Protein AF-A0A4Q3CW22-F1 (afdb_monomer_lite)

Structure (mmCIF, N/CA/C/O backbone):
data_AF-A0A4Q3CW22-F1
#
_entry.id   AF-A0A4Q3CW22-F1
#
loop_
_atom_site.group_PDB
_atom_site.id
_atom_site.type_symbol
_atom_site.label_atom_id
_atom_site.label_alt_id
_atom_site.label_comp_id
_atom_site.label_asym_id
_atom_site.label_entity_id
_atom_site.label_seq_id
_atom_site.pdbx_PDB_ins_code
_atom_site.Cartn_x
_atom_site.Cartn_y
_atom_site.Cartn_z
_atom_site.occupancy
_atom_site.B_iso_or_equiv
_atom_site.auth_seq_id
_atom_site.auth_comp_id
_atom_site.auth_asym_id
_atom_site.auth_atom_id
_atom_site.pdbx_PDB_model_num
ATOM 1 N N . THR A 1 1 ? -1.204 -21.338 -4.148 1.00 72.00 1 THR A N 1
ATOM 2 C CA . THR A 1 1 ? -2.532 -20.836 -4.560 1.00 72.00 1 THR A CA 1
ATOM 3 C C . THR A 1 1 ? -3.317 -20.510 -3.304 1.00 72.00 1 THR A C 1
ATOM 5 O O . THR A 1 1 ? -3.262 -21.292 -2.365 1.00 72.00 1 THR A O 1
ATOM 8 N N . GLY A 1 2 ? -3.941 -19.332 -3.228 1.00 79.06 2 GLY A N 1
ATOM 9 C CA . GLY A 1 2 ? -4.742 -18.910 -2.069 1.00 79.06 2 GLY A CA 1
ATOM 10 C C . GLY A 1 2 ? -6.239 -19.073 -2.335 1.00 79.06 2 GLY A C 1
ATOM 11 O O . GLY A 1 2 ? -6.655 -19.010 -3.489 1.00 79.06 2 GLY A O 1
ATOM 12 N N . PHE A 1 3 ? -7.034 -19.286 -1.285 1.00 87.75 3 PHE A N 1
ATOM 13 C CA . PHE A 1 3 ? -8.497 -19.340 -1.349 1.00 87.75 3 PHE A CA 1
ATOM 14 C C . PHE A 1 3 ? -9.117 -18.604 -0.153 1.00 87.75 3 PHE A C 1
ATOM 16 O O . PHE A 1 3 ? -8.450 -18.382 0.856 1.00 87.75 3 PHE A O 1
ATOM 23 N N . GLY A 1 4 ? -10.398 -18.251 -0.271 1.00 94.12 4 GLY A N 1
ATOM 24 C CA . GLY A 1 4 ? -11.157 -17.524 0.750 1.00 94.12 4 GLY A CA 1
ATOM 25 C C . GLY A 1 4 ? -11.397 -16.055 0.398 1.00 94.12 4 GLY A C 1
ATOM 26 O O . GLY A 1 4 ? -10.921 -15.554 -0.621 1.00 94.12 4 GLY A O 1
ATOM 27 N N . THR A 1 5 ? -12.154 -15.366 1.252 1.00 94.94 5 THR A N 1
ATOM 28 C CA . THR A 1 5 ? -12.416 -13.927 1.125 1.00 94.94 5 THR A CA 1
ATOM 29 C C . THR A 1 5 ? -11.200 -13.154 1.621 1.00 94.94 5 THR A C 1
ATOM 31 O O . THR A 1 5 ? -11.061 -12.900 2.815 1.00 94.94 5 THR A O 1
ATOM 34 N N . VAL A 1 6 ? -10.295 -12.821 0.701 1.00 96.50 6 VAL A N 1
ATOM 35 C CA . VAL A 1 6 ? -9.021 -12.164 1.010 1.00 96.50 6 VAL A CA 1
ATOM 36 C C . VAL A 1 6 ? -8.928 -10.845 0.254 1.00 96.50 6 VAL A C 1
ATOM 38 O O . VAL A 1 6 ? -9.062 -10.815 -0.968 1.00 96.50 6 VAL A O 1
ATOM 41 N N . VAL A 1 7 ? -8.664 -9.760 0.981 1.00 97.00 7 VAL A N 1
ATOM 42 C CA . VAL A 1 7 ? -8.332 -8.458 0.395 1.00 97.00 7 VAL A CA 1
ATOM 43 C C . VAL A 1 7 ? -6.814 -8.345 0.285 1.00 97.00 7 VAL A C 1
ATOM 45 O O . VAL A 1 7 ? -6.096 -8.606 1.249 1.00 97.00 7 VAL A O 1
ATOM 48 N N . LEU A 1 8 ? -6.324 -7.968 -0.894 1.00 96.69 8 LEU A N 1
ATOM 49 C CA . LEU A 1 8 ? -4.900 -7.886 -1.220 1.00 96.69 8 LEU A CA 1
ATOM 50 C C . LEU A 1 8 ? -4.555 -6.504 -1.781 1.00 96.69 8 LEU A C 1
ATOM 52 O O . LEU A 1 8 ? -5.436 -5.753 -2.188 1.00 96.69 8 LEU A O 1
ATOM 56 N N . HIS A 1 9 ? -3.258 -6.191 -1.814 1.00 97.19 9 HIS A N 1
ATOM 57 C CA . HIS A 1 9 ? -2.702 -4.988 -2.453 1.00 97.19 9 HIS A CA 1
ATOM 58 C C . HIS A 1 9 ? -3.284 -3.654 -1.940 1.00 97.19 9 HIS A C 1
ATOM 60 O O . HIS A 1 9 ? -3.318 -2.661 -2.672 1.00 97.19 9 HIS A O 1
ATOM 66 N N . VAL A 1 10 ? -3.712 -3.615 -0.670 1.00 97.75 10 VAL A N 1
ATOM 67 C CA . VAL A 1 10 ? -4.184 -2.388 -0.010 1.00 97.75 10 VAL A CA 1
ATOM 68 C C . VAL A 1 10 ? -3.115 -1.303 -0.138 1.00 97.75 10 VAL A C 1
ATOM 70 O O . VAL A 1 10 ? -1.965 -1.506 0.245 1.00 97.75 10 VAL A O 1
ATOM 73 N N . SER A 1 11 ? -3.510 -0.166 -0.705 1.00 97.44 11 SER A N 1
ATOM 74 C CA . SER A 1 11 ? -2.635 0.964 -1.010 1.00 97.44 11 SER A CA 1
ATOM 75 C C . SER A 1 11 ? -3.253 2.269 -0.483 1.00 97.44 11 SER A C 1
ATOM 77 O O . SER A 1 11 ? -4.468 2.431 -0.606 1.00 97.44 11 SER A O 1
ATOM 79 N N . PRO A 1 12 ? -2.464 3.224 0.044 1.00 96.56 12 PRO A N 1
ATOM 80 C CA . PRO A 1 12 ? -1.035 3.116 0.350 1.00 96.56 12 PRO A CA 1
ATOM 81 C C . PRO A 1 12 ? -0.746 2.030 1.396 1.00 96.56 12 PRO A C 1
ATOM 83 O O . PRO A 1 12 ? -1.569 1.777 2.279 1.00 96.56 12 PRO A O 1
ATOM 86 N N . GLU A 1 13 ? 0.404 1.371 1.290 1.00 96.94 13 GLU A N 1
ATOM 87 C CA . GLU A 1 13 ? 0.808 0.339 2.239 1.00 96.94 13 GLU A CA 1
ATOM 88 C C . GLU A 1 13 ? 1.074 0.924 3.635 1.00 96.94 13 GLU A C 1
ATOM 90 O O . GLU A 1 13 ? 1.351 2.116 3.810 1.00 96.94 13 GLU A O 1
ATOM 95 N N . ALA A 1 14 ? 1.040 0.066 4.655 1.00 95.69 14 ALA A N 1
ATOM 96 C CA . ALA A 1 14 ? 1.272 0.497 6.030 1.00 95.69 14 ALA A CA 1
ATOM 97 C C . ALA A 1 14 ? 2.688 1.064 6.247 1.00 95.69 14 ALA A C 1
ATOM 99 O O . ALA A 1 14 ? 2.866 1.974 7.054 1.00 95.69 14 ALA A O 1
ATOM 100 N N . ALA A 1 15 ? 3.688 0.568 5.509 1.00 93.38 15 ALA A N 1
ATOM 101 C CA . ALA A 1 15 ? 5.079 0.980 5.677 1.00 93.38 15 ALA A CA 1
ATOM 102 C C . ALA A 1 15 ? 5.318 2.470 5.379 1.00 93.38 15 ALA A C 1
ATOM 104 O O . ALA A 1 15 ? 6.206 3.069 5.984 1.00 93.38 15 ALA A O 1
ATOM 105 N N . ILE A 1 16 ? 4.500 3.068 4.505 1.00 93.44 16 ILE A N 1
ATOM 106 C CA . ILE A 1 16 ? 4.559 4.497 4.163 1.00 93.44 16 ILE A CA 1
ATOM 107 C C . ILE A 1 16 ? 3.463 5.325 4.852 1.00 93.44 16 ILE A C 1
ATOM 109 O O . ILE A 1 16 ? 3.219 6.469 4.478 1.00 93.44 16 ILE A O 1
ATOM 113 N N . GLY A 1 17 ? 2.785 4.758 5.856 1.00 94.38 17 GLY A N 1
ATOM 114 C CA . GLY A 1 17 ? 1.764 5.461 6.637 1.00 94.38 17 GLY A CA 1
ATOM 115 C C . GLY A 1 17 ? 0.366 5.481 6.011 1.00 94.38 17 GLY A C 1
ATOM 116 O O . GLY A 1 17 ? -0.446 6.350 6.338 1.00 94.38 17 GLY A O 1
ATOM 117 N N . GLY A 1 18 ? 0.053 4.531 5.122 1.00 95.31 18 GLY A N 1
ATOM 118 C CA . GLY A 1 18 ? -1.320 4.319 4.659 1.00 95.31 18 GLY A CA 1
ATOM 119 C C . GLY A 1 18 ? -2.292 4.029 5.808 1.00 95.31 18 GLY A C 1
ATOM 120 O O . GLY A 1 18 ? -1.886 3.683 6.914 1.00 95.31 18 GLY A O 1
ATOM 121 N N . THR A 1 19 ? -3.602 4.135 5.564 1.00 96.38 19 THR A N 1
ATOM 122 C CA . THR A 1 19 ? -4.630 3.962 6.614 1.00 96.38 19 THR A CA 1
ATOM 123 C C . THR A 1 19 ? -4.556 2.598 7.314 1.00 96.38 19 THR A C 1
ATOM 125 O O . THR A 1 19 ? -4.858 2.500 8.497 1.00 96.38 19 THR A O 1
ATOM 128 N N . LEU A 1 20 ? -4.058 1.556 6.641 1.00 96.56 20 LEU A N 1
ATOM 129 C CA . LEU A 1 20 ? -3.834 0.251 7.270 1.00 96.56 20 LEU A CA 1
ATOM 130 C C . LEU A 1 20 ? -2.837 0.308 8.450 1.00 96.56 20 LEU A C 1
ATOM 132 O O . LEU A 1 20 ? -2.916 -0.522 9.348 1.00 96.56 20 LEU A O 1
ATOM 136 N N . ALA A 1 21 ? -1.932 1.293 8.485 1.00 97.19 21 ALA A N 1
ATOM 137 C CA . ALA A 1 21 ? -0.944 1.462 9.554 1.00 97.19 21 ALA A CA 1
ATOM 138 C C . ALA A 1 21 ? -1.545 1.876 10.908 1.00 97.19 21 ALA A C 1
ATOM 140 O O . ALA A 1 21 ? -0.889 1.700 11.932 1.00 97.19 21 ALA A O 1
ATOM 141 N N . ILE A 1 22 ? -2.757 2.443 10.924 1.00 97.44 22 ILE A N 1
ATOM 142 C CA . ILE A 1 22 ? -3.407 2.946 12.148 1.00 97.44 22 ILE A CA 1
ATOM 143 C C . ILE A 1 22 ? -4.497 2.022 12.697 1.00 97.44 22 ILE A C 1
ATOM 145 O O . ILE A 1 22 ? -5.130 2.362 13.700 1.00 97.44 22 ILE A O 1
ATOM 149 N N . VAL A 1 23 ? -4.741 0.889 12.036 1.00 97.75 23 VAL A N 1
ATOM 150 C CA . VAL A 1 23 ? -5.735 -0.093 12.477 1.00 97.75 23 VAL A CA 1
ATOM 151 C C . VAL A 1 23 ? -5.271 -0.719 13.788 1.00 97.75 23 VAL A C 1
ATOM 153 O O . VAL A 1 23 ? -4.125 -1.146 13.924 1.00 97.75 23 VAL A O 1
ATOM 156 N N . GLN A 1 24 ? -6.175 -0.772 14.755 1.00 97.69 24 GLN A N 1
ATOM 157 C CA . GLN A 1 24 ? -5.954 -1.319 16.084 1.00 97.69 24 GLN A CA 1
ATOM 158 C C . GLN A 1 24 ? -6.949 -2.445 16.371 1.00 97.69 24 GLN A C 1
ATOM 160 O O . GLN A 1 24 ? -7.989 -2.589 15.726 1.00 97.69 24 GLN A O 1
ATOM 165 N N . ASN A 1 25 ? -6.617 -3.276 17.360 1.00 98.38 25 ASN A N 1
ATOM 166 C CA . ASN A 1 25 ? -7.511 -4.341 17.799 1.00 98.38 25 ASN A CA 1
ATOM 167 C C . ASN A 1 25 ? -8.838 -3.756 18.288 1.00 98.38 25 ASN A C 1
ATOM 169 O O . ASN A 1 25 ? -8.850 -2.862 19.130 1.00 98.38 25 ASN A O 1
ATOM 173 N N . GLY A 1 26 ? -9.939 -4.324 17.801 1.00 98.12 26 GLY A N 1
ATOM 174 C CA . GLY A 1 26 ? -11.289 -3.892 18.153 1.00 98.12 26 GLY A CA 1
ATOM 175 C C . GLY A 1 26 ? -11.893 -2.856 17.204 1.0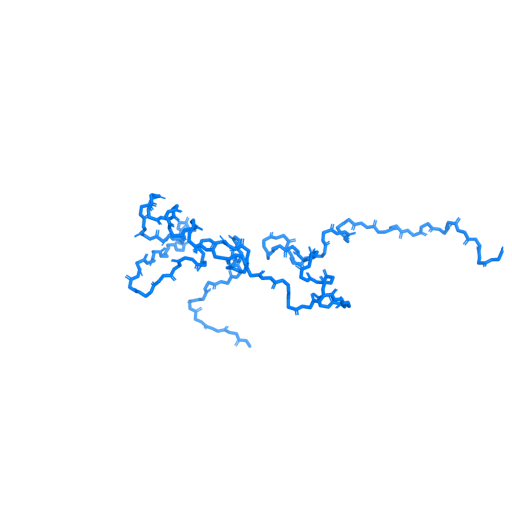0 98.12 26 GLY A C 1
ATOM 176 O O . GLY A 1 26 ? -13.093 -2.617 17.306 1.00 98.12 26 GLY A O 1
ATOM 177 N N . ASP A 1 27 ? -11.126 -2.294 16.264 1.00 98.38 27 ASP A N 1
ATOM 178 C CA . ASP A 1 27 ? -11.694 -1.431 15.226 1.00 98.38 27 ASP A CA 1
ATOM 179 C C . ASP A 1 27 ? -12.663 -2.221 14.329 1.00 98.38 27 ASP A C 1
ATOM 181 O O . ASP A 1 27 ? -12.427 -3.384 13.982 1.00 98.38 27 ASP A O 1
ATOM 185 N N . VAL A 1 28 ? -13.751 -1.569 13.919 1.00 98.50 28 VAL A N 1
ATOM 186 C CA . VAL A 1 28 ? -14.734 -2.154 13.004 1.00 98.50 28 VAL A CA 1
ATOM 187 C C . VAL A 1 28 ? -14.328 -1.852 11.562 1.00 98.50 28 VAL A C 1
ATOM 189 O O . VAL A 1 28 ? -14.007 -0.717 11.211 1.00 98.50 28 VAL A O 1
ATOM 192 N N . ILE A 1 29 ? -14.345 -2.885 10.716 1.00 98.31 29 ILE A N 1
ATOM 193 C CA . ILE A 1 29 ? -14.054 -2.782 9.285 1.00 98.31 29 ILE A CA 1
ATOM 194 C C . ILE A 1 29 ? -15.240 -3.336 8.501 1.00 98.31 29 ILE A C 1
ATOM 196 O O . ILE A 1 29 ? -15.633 -4.490 8.681 1.00 98.31 29 ILE A O 1
ATOM 200 N N . SER A 1 30 ? -15.767 -2.524 7.592 1.00 98.25 30 SER A N 1
ATOM 201 C CA . SER A 1 30 ? -16.879 -2.879 6.714 1.00 98.25 30 SER A CA 1
ATOM 202 C C . SER A 1 30 ? -16.355 -3.221 5.321 1.00 98.25 30 SER A C 1
ATOM 204 O O . SER A 1 30 ? -15.698 -2.401 4.681 1.00 98.25 30 SER A O 1
ATOM 206 N N . LEU A 1 31 ? -16.665 -4.423 4.826 1.00 98.19 31 LEU A N 1
ATOM 207 C CA . LEU A 1 31 ? -16.382 -4.850 3.452 1.00 98.19 31 LEU A CA 1
ATOM 208 C C . LEU A 1 31 ? -17.695 -5.022 2.688 1.00 98.19 31 LEU A C 1
ATOM 210 O O . LEU A 1 31 ? -18.518 -5.866 3.041 1.00 98.19 31 LEU A O 1
ATOM 214 N N . ASN A 1 32 ? -17.860 -4.273 1.600 1.00 98.12 32 ASN A N 1
ATOM 215 C CA . ASN A 1 32 ? -18.983 -4.418 0.682 1.00 98.12 32 ASN A CA 1
ATOM 216 C C . ASN A 1 32 ? -18.457 -4.625 -0.742 1.00 98.12 32 ASN A C 1
ATOM 218 O O . ASN A 1 32 ? -18.126 -3.677 -1.451 1.00 98.12 32 ASN A O 1
ATOM 222 N N . VAL A 1 33 ? -18.388 -5.891 -1.161 1.00 97.50 33 VAL A N 1
ATOM 223 C CA . VAL A 1 33 ? -17.883 -6.275 -2.488 1.00 97.50 33 VAL A CA 1
ATOM 224 C C . VAL A 1 33 ? -18.765 -5.739 -3.625 1.00 97.50 33 VAL A C 1
ATOM 226 O O . VAL A 1 33 ? -18.199 -5.160 -4.549 1.00 97.50 33 VAL A O 1
ATOM 229 N N . PRO A 1 34 ? -20.111 -5.845 -3.581 1.00 97.69 34 PRO A N 1
ATOM 230 C CA . PRO A 1 34 ? -20.963 -5.240 -4.608 1.00 97.69 34 PRO A CA 1
ATOM 231 C C . PRO A 1 34 ? -20.760 -3.732 -4.791 1.00 97.69 34 PRO A C 1
ATOM 233 O O . PRO A 1 34 ? -20.793 -3.249 -5.918 1.00 97.69 34 PRO A O 1
ATOM 236 N N . ALA A 1 35 ? -20.543 -2.993 -3.699 1.00 98.00 35 ALA A N 1
ATOM 237 C CA . ALA A 1 35 ? -20.276 -1.555 -3.753 1.00 98.00 35 ALA A CA 1
ATOM 238 C C . ALA A 1 35 ? -18.799 -1.216 -4.029 1.00 98.00 35 ALA A C 1
ATOM 240 O O . ALA A 1 35 ? -18.479 -0.054 -4.261 1.00 98.00 35 ALA A O 1
ATOM 241 N N . GLY A 1 36 ? -17.898 -2.202 -3.986 1.00 96.75 36 GLY A N 1
ATOM 242 C CA . GLY A 1 36 ? -16.458 -1.994 -4.133 1.00 96.75 36 GLY A CA 1
ATOM 243 C C . GLY A 1 36 ? -15.825 -1.210 -2.980 1.00 96.75 36 GLY A C 1
ATOM 244 O O . GLY A 1 36 ? -14.823 -0.533 -3.196 1.00 96.75 36 GLY A O 1
ATOM 245 N N . THR A 1 37 ? -16.395 -1.268 -1.772 1.00 98.00 37 THR A N 1
ATOM 246 C CA . THR A 1 37 ? -15.917 -0.483 -0.625 1.00 98.00 37 THR A CA 1
ATOM 247 C C . THR A 1 37 ? -15.285 -1.346 0.462 1.00 98.00 37 THR A C 1
ATOM 249 O O . THR A 1 37 ? -15.734 -2.453 0.771 1.00 98.00 37 THR A O 1
ATOM 252 N N . LEU A 1 38 ? -14.232 -0.794 1.064 1.00 97.94 38 LEU A N 1
ATOM 253 C CA . LEU A 1 38 ? -13.589 -1.279 2.278 1.00 97.94 38 LEU A CA 1
ATOM 254 C C . LEU A 1 38 ? -13.391 -0.072 3.194 1.00 97.94 38 LEU A C 1
ATOM 256 O O . LEU A 1 38 ? -12.628 0.831 2.851 1.00 97.94 38 LEU A O 1
ATOM 260 N N . HIS A 1 39 ? -14.094 -0.042 4.321 1.00 98.00 39 HIS A N 1
ATOM 261 C CA . HIS A 1 39 ? -14.147 1.121 5.203 1.00 98.00 39 HIS A CA 1
ATOM 262 C C . HIS A 1 39 ? -13.659 0.768 6.608 1.00 98.00 39 HIS A C 1
ATOM 264 O O . HIS A 1 39 ? -14.063 -0.249 7.167 1.00 98.00 39 HIS A O 1
ATOM 270 N N . LEU A 1 40 ? -12.800 1.617 7.175 1.00 98.31 40 LEU A N 1
ATOM 271 C CA . LEU A 1 40 ? -12.430 1.590 8.589 1.00 98.31 40 LEU A CA 1
ATOM 272 C C . LEU A 1 40 ? -13.389 2.523 9.330 1.00 98.31 40 LEU A C 1
ATOM 274 O O . LEU A 1 40 ? -13.357 3.725 9.094 1.00 98.31 40 LEU A O 1
ATOM 278 N N . GLU A 1 41 ? -14.261 1.978 10.173 1.00 98.19 41 GLU A N 1
ATOM 279 C CA . GLU A 1 41 ? -15.344 2.707 10.852 1.00 98.19 41 GLU A CA 1
ATOM 280 C C . GLU A 1 41 ? -14.815 3.552 12.025 1.00 98.19 41 GLU A C 1
ATOM 282 O O . GLU A 1 41 ? -15.090 3.286 13.195 1.00 98.19 41 GLU A O 1
ATOM 287 N N . LEU A 1 42 ? -14.018 4.565 11.699 1.00 98.00 42 LEU A N 1
ATOM 288 C CA . LEU A 1 42 ? -13.519 5.595 12.604 1.00 98.00 42 LEU A CA 1
ATOM 289 C C . LEU A 1 42 ? -13.900 6.968 12.047 1.00 98.00 42 LEU A C 1
ATOM 291 O O . LEU A 1 42 ? -14.076 7.121 10.838 1.00 98.00 42 LEU A O 1
ATOM 295 N N . SER A 1 43 ? -14.014 7.970 12.919 1.00 98.06 43 SER A N 1
ATOM 296 C CA . SER A 1 43 ? -14.209 9.346 12.461 1.00 98.06 43 SER A CA 1
ATOM 297 C C . SER A 1 43 ? -12.927 9.901 11.833 1.00 98.06 43 SER A C 1
ATOM 299 O O . SER A 1 43 ? -11.820 9.428 12.119 1.00 98.06 43 SER A O 1
ATOM 301 N N . ASP A 1 44 ? -13.063 10.929 10.997 1.00 97.06 44 ASP A N 1
ATOM 302 C CA . ASP A 1 44 ? -11.918 11.579 10.355 1.00 97.06 44 ASP A CA 1
ATOM 303 C C . ASP A 1 44 ? -10.946 12.174 11.386 1.00 97.06 44 ASP A C 1
ATOM 305 O O . ASP A 1 44 ? -9.730 12.152 11.181 1.00 97.06 44 ASP A O 1
ATOM 309 N N . GLU A 1 45 ? -11.461 12.649 12.524 1.00 98.00 45 GLU A N 1
ATOM 310 C CA . GLU A 1 45 ? -10.660 13.174 13.632 1.00 98.00 45 GLU A CA 1
ATOM 311 C C . GLU A 1 45 ? -9.793 12.083 14.265 1.00 98.00 45 GLU A C 1
ATOM 313 O O . GLU A 1 45 ? -8.594 12.288 14.450 1.00 98.00 45 GLU A O 1
ATOM 318 N N . GLU A 1 46 ? -10.364 10.906 14.537 1.00 97.94 46 GLU A N 1
ATOM 319 C CA . GLU A 1 46 ? -9.627 9.766 15.094 1.00 97.94 46 GLU A CA 1
ATOM 320 C C . GLU A 1 46 ? -8.581 9.252 14.093 1.00 97.94 46 GLU A C 1
ATOM 322 O O . GLU A 1 46 ? -7.440 8.964 14.460 1.00 97.94 46 GLU A O 1
ATOM 327 N N . ILE A 1 47 ? -8.928 9.186 12.801 1.00 97.62 47 ILE A N 1
ATOM 328 C CA . ILE A 1 47 ? -7.980 8.813 11.742 1.00 97.62 47 ILE A CA 1
ATOM 329 C C . ILE A 1 47 ? -6.810 9.802 11.703 1.00 97.62 47 ILE A C 1
ATOM 331 O O . ILE A 1 47 ? -5.650 9.380 11.642 1.00 97.62 47 ILE A O 1
ATOM 335 N N . ALA A 1 48 ? -7.090 11.106 11.742 1.00 97.00 48 ALA A N 1
ATOM 336 C CA . ALA A 1 48 ? -6.068 12.146 11.733 1.00 97.00 48 ALA A CA 1
ATOM 337 C C . ALA A 1 48 ? -5.188 12.085 12.991 1.00 97.00 48 ALA A C 1
ATOM 339 O O . ALA A 1 48 ? -3.958 12.126 12.886 1.00 97.00 48 ALA A O 1
ATOM 340 N N . GLU A 1 49 ? -5.794 11.915 14.168 1.00 98.00 49 GLU A N 1
ATOM 341 C CA . GLU A 1 49 ? -5.082 11.778 15.435 1.00 98.00 49 GLU A CA 1
ATOM 342 C C . GLU A 1 49 ? -4.149 10.567 15.416 1.00 98.00 49 GLU A C 1
ATOM 344 O O . GLU A 1 49 ? -2.956 10.701 15.707 1.00 98.00 49 GLU A O 1
ATOM 349 N N . ARG A 1 50 ? -4.639 9.387 15.025 1.00 97.81 50 ARG A N 1
ATOM 350 C CA . ARG A 1 50 ? -3.799 8.187 14.954 1.00 97.81 50 ARG A CA 1
ATOM 351 C C . ARG A 1 50 ? -2.675 8.338 13.936 1.00 97.81 50 ARG A C 1
ATOM 353 O O . ARG A 1 50 ? -1.544 7.953 14.232 1.00 97.81 50 ARG A O 1
ATOM 360 N N . LYS A 1 51 ? -2.941 8.942 12.771 1.00 95.81 51 LYS A N 1
ATOM 361 C CA . LYS A 1 51 ? -1.901 9.205 11.762 1.00 95.81 51 LYS A CA 1
ATOM 362 C C . LYS A 1 51 ? -0.825 10.156 12.277 1.00 95.81 51 LYS A C 1
ATOM 364 O O . LYS A 1 51 ? 0.346 9.927 12.000 1.00 95.81 51 LYS A O 1
ATOM 369 N N . SER A 1 52 ? -1.186 11.164 13.071 1.00 95.81 52 SER A N 1
ATOM 370 C CA . SER A 1 52 ? -0.214 12.091 13.673 1.00 95.81 52 SER A CA 1
ATOM 371 C C . SER A 1 52 ? 0.773 11.410 14.630 1.00 95.81 52 SER A C 1
ATOM 373 O O . SER A 1 52 ? 1.881 11.902 14.834 1.00 95.81 52 SER A O 1
ATOM 375 N N . LYS A 1 53 ? 0.387 10.259 15.196 1.00 95.88 53 LYS A N 1
ATOM 376 C CA . LYS A 1 53 ? 1.204 9.465 16.123 1.00 95.88 53 LYS A CA 1
ATOM 377 C C . LYS A 1 53 ? 2.065 8.417 15.408 1.00 95.88 53 LYS A C 1
ATOM 379 O O . LYS A 1 53 ? 2.859 7.745 16.066 1.00 95.88 53 LYS A O 1
ATOM 384 N N . LEU A 1 54 ? 1.924 8.254 14.088 1.00 94.56 54 LEU A N 1
ATOM 385 C CA . LEU A 1 54 ? 2.747 7.319 13.324 1.00 94.56 54 LEU A CA 1
ATOM 386 C C . LEU A 1 54 ? 4.185 7.823 13.227 1.00 94.56 54 LEU A C 1
ATOM 388 O O . LEU A 1 54 ? 4.455 8.921 12.742 1.00 94.56 54 LEU A O 1
ATOM 392 N N . LEU A 1 55 ? 5.120 6.971 13.638 1.00 90.00 55 LEU A N 1
ATOM 393 C CA . LEU A 1 55 ? 6.538 7.196 13.404 1.00 90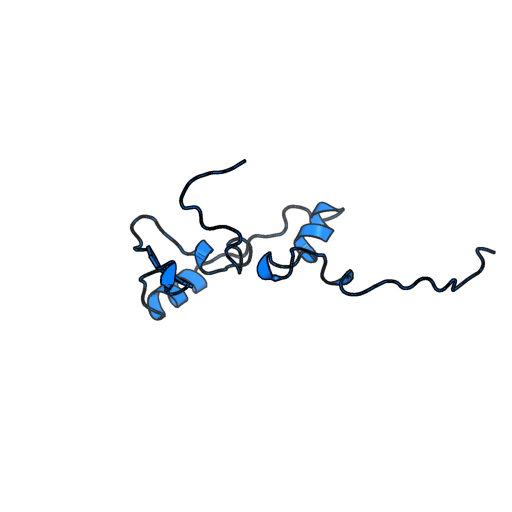.00 55 LEU A CA 1
ATOM 394 C C . LEU A 1 55 ? 6.921 6.631 12.030 1.00 90.00 55 LEU A C 1
ATOM 396 O O . LEU A 1 55 ? 6.569 5.486 11.732 1.00 90.00 55 LEU A O 1
ATOM 400 N N . PRO A 1 56 ? 7.658 7.388 11.197 1.00 83.19 56 PRO A N 1
ATOM 401 C CA . PRO A 1 56 ? 8.127 6.881 9.918 1.00 83.19 56 PRO A CA 1
ATOM 402 C C . PRO A 1 56 ? 9.065 5.691 10.137 1.00 83.19 56 PRO A C 1
ATOM 404 O O . PRO A 1 56 ? 9.966 5.736 10.980 1.00 83.19 56 PRO A O 1
ATOM 407 N N . LEU A 1 57 ? 8.870 4.625 9.360 1.00 85.69 57 LEU A N 1
ATOM 408 C CA . LEU A 1 57 ? 9.774 3.482 9.368 1.00 85.69 57 LEU A CA 1
ATOM 409 C C . LEU A 1 57 ? 11.022 3.830 8.546 1.00 85.69 57 LEU A C 1
ATOM 411 O O . LEU A 1 57 ? 10.905 4.085 7.347 1.00 85.69 57 LEU A O 1
ATOM 415 N N . PRO A 1 58 ? 12.224 3.849 9.146 1.00 85.69 58 PRO A N 1
ATOM 416 C CA . PRO A 1 58 ? 13.432 4.144 8.394 1.00 85.69 58 PRO A CA 1
ATOM 417 C C . PRO A 1 58 ? 13.785 2.989 7.452 1.00 85.69 58 PRO A C 1
ATOM 419 O O . PRO A 1 58 ? 13.504 1.817 7.731 1.00 85.69 58 PRO A O 1
ATOM 422 N N . ASN A 1 59 ? 14.503 3.314 6.375 1.00 87.44 59 ASN A N 1
ATOM 423 C CA . ASN A 1 59 ? 15.116 2.302 5.523 1.00 87.44 59 ASN A CA 1
ATOM 424 C C . ASN A 1 59 ? 16.022 1.395 6.360 1.00 87.44 59 ASN A C 1
ATOM 426 O O . ASN A 1 59 ? 16.850 1.848 7.155 1.00 87.44 59 ASN A O 1
ATOM 430 N N . ARG A 1 60 ? 15.860 0.084 6.168 1.00 89.12 60 ARG A N 1
ATOM 431 C CA . ARG A 1 60 ? 16.587 -0.936 6.937 1.00 89.12 60 ARG A CA 1
ATOM 432 C C . ARG A 1 60 ? 18.040 -1.023 6.493 1.00 89.12 60 ARG A C 1
ATOM 434 O O . ARG A 1 60 ? 18.913 -1.320 7.303 1.00 89.12 60 ARG A O 1
ATOM 441 N N . SER A 1 61 ? 18.296 -0.766 5.211 1.00 92.94 61 SER A N 1
ATOM 442 C CA . SER A 1 61 ? 19.644 -0.695 4.657 1.00 92.94 61 SER A CA 1
ATOM 443 C C . SER A 1 61 ? 20.013 0.741 4.314 1.00 92.94 61 SER A C 1
ATOM 445 O O . SER A 1 61 ? 19.169 1.515 3.880 1.00 92.94 61 SER A O 1
ATOM 447 N N . LYS A 1 62 ? 21.299 1.074 4.453 1.00 95.06 62 LYS A N 1
ATOM 448 C CA . LYS A 1 62 ? 21.868 2.372 4.049 1.00 95.06 62 LYS A CA 1
ATOM 449 C C . LYS A 1 62 ? 22.572 2.333 2.683 1.00 95.06 62 LYS A C 1
ATOM 451 O O . LYS A 1 62 ? 23.079 3.354 2.240 1.00 95.06 62 LYS A O 1
ATOM 456 N N . ARG A 1 63 ? 22.688 1.155 2.050 1.00 95.81 63 ARG A N 1
ATOM 457 C CA . ARG A 1 63 ? 23.359 0.955 0.746 1.00 95.81 63 ARG A CA 1
ATOM 458 C C . ARG A 1 63 ? 22.907 -0.330 0.043 1.00 95.81 63 ARG A C 1
ATOM 460 O O . ARG A 1 63 ? 22.288 -1.201 0.655 1.00 95.81 63 ARG A O 1
ATOM 467 N N . GLY A 1 64 ? 23.294 -0.482 -1.223 1.00 97.56 64 GLY A N 1
ATOM 468 C CA . GLY A 1 64 ? 23.042 -1.685 -2.025 1.00 97.56 64 GLY A CA 1
ATOM 469 C C . GLY A 1 64 ? 21.601 -1.793 -2.528 1.00 97.56 64 GLY A C 1
ATOM 470 O O . GLY A 1 64 ? 20.810 -0.865 -2.379 1.00 97.56 64 GLY A O 1
ATOM 471 N N . TYR A 1 65 ? 21.259 -2.941 -3.115 1.00 97.75 65 TYR A N 1
ATOM 472 C CA . TYR A 1 65 ? 19.962 -3.146 -3.767 1.00 97.75 65 TYR A CA 1
ATOM 473 C C . TYR A 1 65 ? 18.766 -2.926 -2.832 1.00 97.75 65 TYR A C 1
ATOM 475 O O . TYR A 1 65 ? 17.802 -2.286 -3.225 1.00 97.75 65 TYR A O 1
ATOM 483 N N . THR A 1 66 ? 18.834 -3.373 -1.574 1.00 96.69 66 THR A N 1
ATOM 484 C CA . THR A 1 66 ? 17.750 -3.141 -0.604 1.00 96.69 66 THR A CA 1
ATOM 485 C C . THR A 1 66 ? 17.469 -1.654 -0.403 1.00 96.69 66 THR A C 1
ATOM 487 O O . THR A 1 66 ? 16.312 -1.268 -0.309 1.00 96.69 66 THR A O 1
ATOM 490 N N . TYR A 1 67 ? 18.513 -0.821 -0.357 1.00 96.69 67 TYR A N 1
ATOM 491 C CA . TYR A 1 67 ? 18.339 0.626 -0.247 1.00 96.69 67 TYR A CA 1
ATOM 492 C C . TYR A 1 67 ? 17.696 1.202 -1.513 1.00 96.69 67 TYR A C 1
ATOM 494 O O . TYR A 1 67 ? 16.747 1.970 -1.397 1.00 96.69 67 TYR A O 1
ATOM 502 N N . LEU A 1 68 ? 18.155 0.789 -2.703 1.00 97.31 68 LEU A N 1
ATOM 503 C CA . LEU A 1 68 ? 17.536 1.172 -3.978 1.00 97.31 68 LEU A CA 1
ATOM 504 C C . LEU A 1 68 ? 16.049 0.801 -3.997 1.00 97.31 68 LEU A C 1
ATOM 506 O O . LEU A 1 68 ? 15.219 1.664 -4.253 1.00 97.31 68 LEU A O 1
ATOM 510 N N . TYR A 1 69 ? 15.712 -0.440 -3.640 1.00 97.19 69 TYR A N 1
ATOM 511 C CA . TYR A 1 69 ? 14.333 -0.916 -3.620 1.00 97.19 69 TYR A CA 1
ATOM 512 C C . TYR A 1 69 ? 13.462 -0.111 -2.655 1.00 97.19 69 TYR A C 1
ATOM 514 O O . TYR A 1 69 ? 12.434 0.411 -3.058 1.00 97.19 69 TYR A O 1
ATOM 522 N N . GLN A 1 70 ? 13.896 0.056 -1.401 1.00 95.06 70 GLN A N 1
ATOM 523 C CA . GLN A 1 70 ? 13.137 0.813 -0.395 1.00 95.06 70 GLN A CA 1
ATOM 524 C C . GLN A 1 70 ? 12.966 2.296 -0.749 1.00 95.06 70 GLN A C 1
ATOM 526 O O . GLN A 1 70 ? 12.062 2.940 -0.232 1.00 95.06 70 GLN A O 1
ATOM 531 N N . THR A 1 71 ? 13.846 2.836 -1.592 1.00 95.06 71 THR A N 1
ATOM 532 C CA . THR A 1 71 ? 13.812 4.244 -1.999 1.00 95.06 71 THR A CA 1
ATOM 533 C C . THR A 1 71 ? 12.936 4.465 -3.229 1.00 95.06 71 THR A C 1
ATOM 535 O O . THR A 1 71 ? 12.263 5.486 -3.298 1.00 95.06 71 THR A O 1
ATOM 538 N N . HIS A 1 72 ? 12.949 3.532 -4.184 1.00 97.12 72 HIS A N 1
ATOM 539 C CA . HIS A 1 72 ? 12.401 3.753 -5.525 1.00 97.12 72 HIS A CA 1
ATOM 540 C C . HIS A 1 72 ? 11.186 2.893 -5.875 1.00 97.12 72 HIS A C 1
ATOM 542 O O . HIS A 1 72 ? 10.582 3.126 -6.919 1.00 97.12 72 HIS A O 1
ATOM 548 N N . VAL A 1 73 ? 10.833 1.884 -5.069 1.00 97.62 73 VAL A N 1
ATOM 549 C CA . VAL A 1 73 ? 9.672 1.036 -5.375 1.00 97.62 73 VAL A CA 1
ATOM 550 C C . VAL A 1 73 ? 8.368 1.812 -5.206 1.00 97.62 73 VAL A C 1
ATOM 552 O O . VAL A 1 73 ? 8.136 2.480 -4.197 1.00 97.62 73 VAL A O 1
ATOM 555 N N . GLU A 1 74 ? 7.499 1.707 -6.202 1.00 97.88 74 GLU A N 1
ATOM 556 C CA . GLU A 1 74 ? 6.168 2.289 -6.175 1.00 97.88 74 GLU A CA 1
ATOM 557 C C . GLU A 1 74 ? 5.153 1.383 -5.468 1.00 97.88 74 GLU A C 1
ATOM 559 O O . GLU A 1 74 ? 5.384 0.213 -5.161 1.00 97.88 74 GLU A O 1
ATOM 564 N N . GLN A 1 75 ? 3.979 1.940 -5.192 1.00 97.69 75 GLN A N 1
ATOM 565 C CA . GLN A 1 75 ? 2.897 1.223 -4.531 1.00 97.69 75 GLN A CA 1
ATOM 566 C C . GLN A 1 75 ? 2.256 0.173 -5.448 1.00 97.69 75 GLN A C 1
ATOM 568 O O . GLN A 1 75 ? 2.283 0.281 -6.673 1.00 97.69 75 GLN A O 1
ATOM 573 N N . ALA A 1 76 ? 1.594 -0.824 -4.855 1.00 97.69 76 ALA A N 1
ATOM 574 C CA . ALA A 1 76 ? 1.000 -1.933 -5.605 1.00 97.69 76 ALA A CA 1
ATOM 575 C C . ALA A 1 76 ? -0.055 -1.484 -6.637 1.00 97.69 76 ALA A C 1
ATOM 577 O O . ALA A 1 76 ? -0.133 -2.065 -7.717 1.00 97.69 76 ALA A O 1
ATOM 578 N N . HIS A 1 77 ? -0.822 -0.422 -6.354 1.00 97.38 77 HIS A N 1
ATOM 579 C CA . HIS A 1 77 ? -1.772 0.156 -7.318 1.00 97.38 77 HIS A CA 1
ATOM 580 C C . HIS A 1 77 ? -1.108 0.781 -8.563 1.00 97.38 77 HIS A C 1
ATOM 582 O O . HIS A 1 77 ? -1.801 1.051 -9.540 1.00 97.38 77 HIS A O 1
ATOM 588 N N . LEU A 1 78 ? 0.216 0.978 -8.541 1.00 97.69 78 LEU A N 1
ATOM 589 C CA . LEU A 1 78 ? 1.043 1.433 -9.666 1.00 97.69 78 LEU A CA 1
ATOM 590 C C . LEU A 1 78 ? 1.857 0.294 -10.306 1.00 97.69 78 LEU A C 1
ATOM 592 O O . LEU A 1 78 ? 2.615 0.528 -11.238 1.00 97.69 78 LEU A O 1
ATOM 596 N N . GLY A 1 79 ? 1.699 -0.946 -9.832 1.00 97.25 79 GLY A N 1
ATOM 597 C CA . GLY A 1 79 ? 2.397 -2.118 -10.370 1.00 97.25 79 GLY A CA 1
ATOM 598 C C . GLY A 1 79 ? 3.688 -2.498 -9.643 1.00 97.25 79 GLY A C 1
ATOM 599 O O . GLY A 1 79 ? 4.319 -3.470 -10.048 1.00 97.25 79 GLY A O 1
ATOM 600 N N . ALA A 1 80 ? 4.047 -1.798 -8.558 1.00 97.75 80 ALA A N 1
ATOM 601 C CA . ALA A 1 80 ? 5.258 -2.059 -7.770 1.00 97.75 80 ALA A CA 1
ATOM 602 C C . ALA A 1 80 ? 6.567 -2.042 -8.593 1.00 97.75 80 ALA A C 1
ATOM 604 O O . ALA A 1 80 ? 7.489 -2.814 -8.324 1.00 97.75 80 ALA A O 1
ATOM 605 N N . ASP A 1 81 ? 6.632 -1.167 -9.600 1.00 98.25 81 ASP A N 1
ATOM 606 C CA . ASP A 1 81 ? 7.839 -0.911 -10.392 1.00 98.25 81 ASP A CA 1
ATOM 607 C C . ASP A 1 81 ? 8.777 0.069 -9.666 1.00 98.25 81 ASP A C 1
ATOM 609 O O . ASP A 1 81 ? 8.417 0.654 -8.642 1.00 98.25 81 ASP A O 1
ATOM 613 N N . PHE A 1 82 ? 9.981 0.273 -10.194 1.00 98.31 82 PHE A N 1
ATOM 614 C CA . PHE A 1 82 ? 10.811 1.401 -9.798 1.00 98.31 82 PHE A CA 1
ATOM 615 C C . PHE A 1 82 ? 10.381 2.677 -10.518 1.00 98.31 82 PHE A C 1
ATOM 617 O O . PHE A 1 82 ? 10.227 2.698 -11.740 1.00 98.31 82 PHE A O 1
ATOM 624 N N . ASP A 1 83 ? 10.264 3.770 -9.765 1.00 97.81 83 ASP A N 1
ATOM 625 C CA . ASP A 1 83 ? 9.879 5.088 -10.280 1.00 97.81 83 ASP A CA 1
ATOM 626 C C . ASP A 1 83 ? 10.710 5.531 -11.505 1.00 97.81 83 ASP A C 1
ATOM 628 O O . ASP A 1 83 ? 10.160 6.075 -12.465 1.00 97.81 83 ASP A O 1
ATOM 632 N N . PHE A 1 84 ? 12.012 5.236 -11.502 1.00 97.31 84 PHE A N 1
ATOM 633 C CA . PHE A 1 84 ? 12.980 5.588 -12.540 1.00 97.31 84 PHE A CA 1
ATOM 634 C C . PHE A 1 84 ? 13.013 4.622 -13.735 1.00 9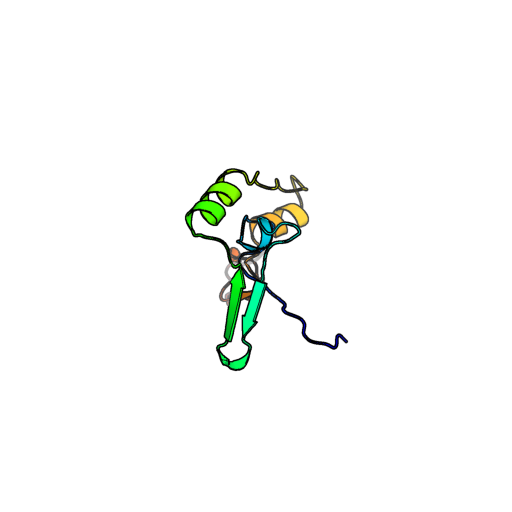7.31 84 PHE A C 1
ATOM 636 O O . PHE A 1 84 ? 13.727 4.891 -14.702 1.00 97.31 84 PHE A O 1
ATOM 643 N N . LEU A 1 85 ? 12.281 3.504 -13.683 1.00 97.25 85 LEU A N 1
ATOM 644 C CA . LEU A 1 85 ? 12.185 2.538 -14.784 1.00 97.25 85 LEU A CA 1
ATOM 645 C C . LEU A 1 85 ? 10.911 2.683 -15.619 1.00 97.25 85 LEU A C 1
ATOM 647 O O . LEU A 1 85 ? 10.829 2.100 -16.702 1.00 97.25 85 LEU A O 1
ATOM 651 N N . LYS A 1 86 ? 9.944 3.491 -15.172 1.00 96.38 86 LYS A N 1
ATOM 652 C CA . LYS A 1 86 ? 8.700 3.711 -15.912 1.00 96.38 86 LYS A CA 1
ATOM 653 C C . LYS A 1 86 ? 8.957 4.240 -17.322 1.00 96.38 86 LYS A C 1
ATOM 655 O O . LYS A 1 86 ? 9.664 5.227 -17.522 1.00 96.38 86 LYS A O 1
ATOM 660 N N . GLY A 1 87 ? 8.285 3.633 -18.297 1.00 94.88 87 GLY A N 1
ATOM 661 C CA . GLY A 1 87 ? 8.384 3.998 -19.707 1.00 94.88 87 GLY A CA 1
ATOM 662 C C . GLY A 1 87 ? 9.208 2.981 -20.487 1.00 94.88 87 GLY A C 1
ATOM 663 O O . GLY A 1 87 ? 8.879 1.798 -20.500 1.00 94.88 87 GLY A O 1
ATOM 664 N N . GLY A 1 88 ? 10.248 3.437 -21.183 1.00 92.62 88 GLY A N 1
ATOM 665 C CA . GLY A 1 88 ? 11.114 2.562 -21.966 1.00 92.62 88 GLY A CA 1
ATOM 666 C C . GLY A 1 88 ? 12.471 3.194 -22.238 1.00 92.62 88 GLY A C 1
ATOM 667 O O . GLY A 1 88 ? 12.580 4.406 -22.398 1.00 92.62 88 GLY A O 1
ATOM 668 N N . SER A 1 89 ? 13.508 2.362 -22.305 1.00 93.19 89 SER A N 1
ATOM 669 C CA . SER A 1 89 ? 14.896 2.805 -22.509 1.00 93.19 89 SER A CA 1
ATOM 670 C C . SER A 1 89 ? 15.285 2.983 -23.981 1.00 93.19 89 SER A C 1
ATOM 672 O O . SER A 1 89 ? 16.400 3.406 -24.271 1.00 93.19 89 SER A O 1
ATOM 674 N N . GLY A 1 90 ? 14.384 2.663 -24.915 1.00 93.25 90 GLY A N 1
ATOM 675 C CA . GLY A 1 90 ? 14.676 2.674 -26.348 1.00 93.25 90 GLY A CA 1
ATOM 676 C C . GLY A 1 90 ? 15.732 1.637 -26.755 1.00 93.25 90 GLY A C 1
ATOM 677 O O . GLY A 1 90 ? 16.073 0.734 -25.993 1.00 93.25 90 GLY A O 1
ATOM 678 N N . SER A 1 91 ? 16.225 1.753 -27.988 1.00 94.38 91 SER A N 1
ATOM 679 C CA . SER A 1 91 ? 17.244 0.859 -28.563 1.00 94.38 91 SER A CA 1
ATOM 680 C C . SER A 1 91 ? 18.367 1.621 -29.275 1.00 94.38 91 SER A C 1
ATOM 682 O O . SER A 1 91 ? 19.056 1.061 -30.126 1.00 94.38 91 SER A O 1
ATOM 684 N N . GLU A 1 92 ? 18.500 2.918 -29.002 1.00 95.44 92 GLU A N 1
ATOM 685 C CA . GLU A 1 92 ? 19.483 3.778 -29.656 1.00 95.44 92 GLU A CA 1
ATOM 686 C C . GLU A 1 92 ? 20.904 3.447 -29.180 1.00 95.44 92 GLU A C 1
ATOM 688 O O . GLU A 1 92 ? 21.169 3.341 -27.981 1.00 95.44 92 GLU A O 1
ATOM 693 N N . VAL A 1 93 ? 21.835 3.295 -30.125 1.00 93.69 93 VAL A N 1
ATOM 694 C CA . VAL A 1 93 ? 23.258 3.091 -29.831 1.00 93.69 93 VAL A CA 1
ATOM 695 C C . VAL A 1 93 ? 23.942 4.456 -29.811 1.00 93.69 93 VAL A C 1
ATOM 697 O O . VAL A 1 93 ? 24.116 5.079 -30.853 1.00 93.69 93 VAL A O 1
ATOM 700 N N . VAL A 1 94 ? 24.306 4.929 -28.617 1.00 91.38 94 VAL A N 1
ATOM 701 C CA . VAL A 1 94 ? 24.693 6.337 -28.396 1.00 91.38 94 VAL A CA 1
ATOM 702 C C . VAL A 1 94 ? 26.196 6.594 -28.553 1.00 91.38 94 VAL A C 1
ATOM 704 O O . VAL A 1 94 ? 26.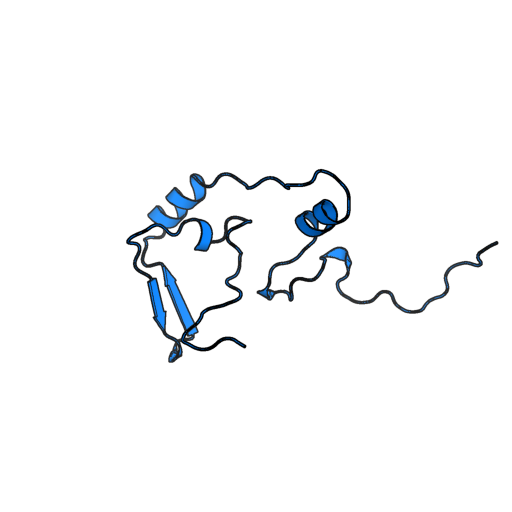611 7.703 -28.889 1.00 91.38 94 VAL A O 1
ATOM 707 N N . ARG A 1 95 ? 27.040 5.598 -28.265 1.00 91.81 95 ARG A N 1
ATOM 708 C CA . ARG A 1 95 ? 28.502 5.745 -28.279 1.00 91.81 95 ARG A CA 1
ATOM 709 C C . ARG A 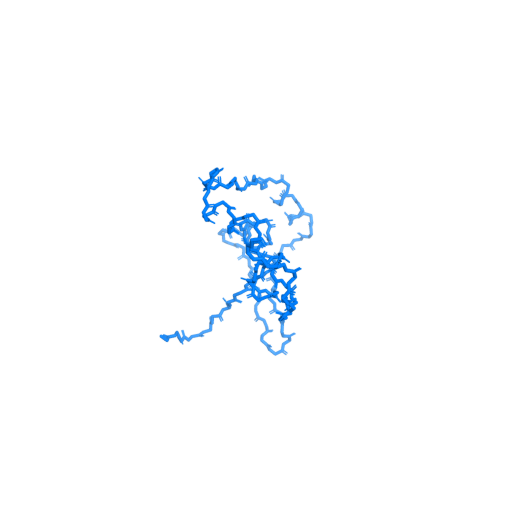1 95 ? 29.196 4.450 -28.675 1.00 91.81 95 ARG A C 1
ATOM 711 O O . ARG A 1 95 ? 28.757 3.374 -28.272 1.00 91.81 95 ARG A O 1
ATOM 718 N N . ASP A 1 96 ? 30.294 4.590 -29.415 1.00 92.81 96 ASP A N 1
ATOM 719 C CA . ASP A 1 96 ? 31.280 3.521 -29.552 1.00 92.81 96 ASP A CA 1
ATOM 720 C C . ASP A 1 96 ? 31.990 3.311 -28.204 1.00 92.81 96 ASP A C 1
ATOM 722 O O . ASP A 1 96 ? 32.047 4.214 -27.363 1.00 92.81 96 ASP A O 1
ATOM 726 N N . SER A 1 97 ? 32.478 2.097 -27.971 1.00 93.62 97 SER A N 1
ATOM 727 C CA . SER A 1 97 ? 33.156 1.746 -26.721 1.00 93.62 97 SER A CA 1
ATOM 728 C C . SER A 1 97 ? 34.574 2.322 -26.637 1.00 93.62 97 SER A C 1
ATOM 730 O O . SER A 1 97 ? 35.158 2.309 -25.548 1.00 93.62 97 SER A O 1
ATOM 732 N N . HIS A 1 98 ? 35.120 2.817 -27.756 1.00 82.44 98 HIS A N 1
ATOM 733 C CA . HIS A 1 98 ? 36.480 3.343 -27.878 1.00 82.44 98 HIS A CA 1
ATOM 734 C C . HIS A 1 98 ? 36.529 4.695 -28.599 1.00 82.44 98 HIS A C 1
ATOM 736 O O . HIS A 1 98 ? 35.866 4.852 -29.646 1.00 82.44 98 HIS A O 1
#

Sequence (98 aa):
TGFGTVVLHVSPEAAIGGTLAIVQNGDVISLNVPAGTLHLELSDEEIAERKSKLLPLPNRSKRGYTYLYQTHVEQAHLGADFDFLKGGSGSEVVRDSH

Foldseek 3Di:
DDDDDDDDQDPPDLLALPLVVQDDPPFDWDDDVVVPDIDGPDDPVSSVVSSVPDDHDDQP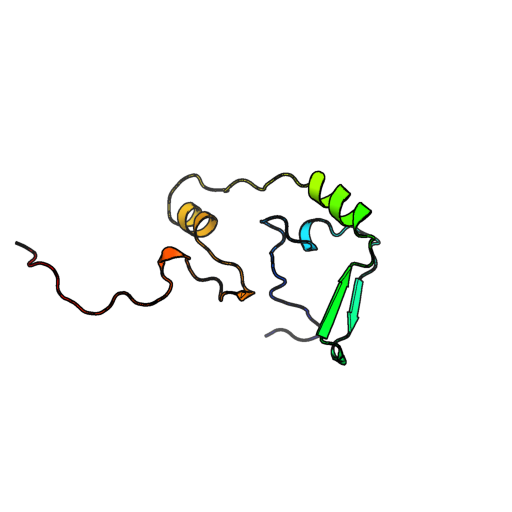DPDDPSVQLVVFFDGVVVVRDGPVCPDDPDDDDDDDPD

Radius of gyration: 19.46 Å; chains: 1; bounding box: 57×34×48 Å

pLDDT: mean 95.29, std 4.4, range [72.0, 98.5]

Secondary structure (DSSP, 8-state):
---SS-----SS-GGGT-GGGG--TT--EEEETTTTEEEE---HHHHHHHHHTPPPPPPS-SSHHHHHHHHHBPPGGGTS-BGGGSS-----------